Protein AF-A0A3P1W874-F1 (afdb_monomer_lite)

Structure (mmCIF, N/CA/C/O backbone):
data_AF-A0A3P1W874-F1
#
_entry.id   AF-A0A3P1W874-F1
#
loop_
_atom_site.group_PDB
_atom_site.id
_atom_site.type_symbol
_atom_site.label_atom_id
_atom_site.label_alt_id
_atom_site.label_comp_id
_atom_site.label_asym_id
_atom_site.label_entity_id
_atom_site.label_seq_id
_atom_site.pdbx_PDB_ins_code
_atom_site.Cartn_x
_atom_site.Cartn_y
_atom_site.Cartn_z
_atom_site.occupancy
_atom_site.B_iso_or_equiv
_atom_site.auth_seq_id
_atom_site.auth_comp_id
_atom_site.auth_asym_id
_atom_site.auth_atom_id
_atom_site.pdbx_PDB_model_num
ATOM 1 N N . MET A 1 1 ? 9.626 -0.169 -13.310 1.00 85.75 1 MET A N 1
ATOM 2 C CA . MET A 1 1 ? 9.805 -0.169 -11.842 1.00 85.75 1 MET A CA 1
ATOM 3 C C . MET A 1 1 ? 9.930 -1.602 -11.342 1.00 85.75 1 MET A C 1
ATOM 5 O O . MET A 1 1 ? 9.262 -2.475 -11.888 1.00 85.75 1 MET A O 1
ATOM 9 N N . LYS A 1 2 ? 10.777 -1.866 -10.336 1.00 94.12 2 LYS A N 1
ATOM 10 C CA . LYS A 1 2 ? 10.843 -3.177 -9.653 1.00 94.12 2 LYS A CA 1
ATOM 11 C C . LYS A 1 2 ? 9.855 -3.223 -8.478 1.00 94.12 2 LYS A C 1
ATOM 13 O O . LYS A 1 2 ? 9.674 -2.201 -7.823 1.00 94.12 2 LYS A O 1
ATOM 18 N N . CYS A 1 3 ? 9.314 -4.398 -8.138 1.00 95.38 3 CYS A N 1
ATOM 19 C CA . CYS A 1 3 ? 8.342 -4.544 -7.040 1.00 95.38 3 CYS A CA 1
ATOM 20 C C . CYS A 1 3 ? 8.853 -3.974 -5.705 1.00 95.38 3 CYS A C 1
ATOM 22 O O . CYS A 1 3 ? 8.131 -3.253 -5.029 1.00 95.38 3 CYS A O 1
ATOM 24 N N . ALA A 1 4 ? 10.119 -4.227 -5.353 1.00 94.81 4 ALA A N 1
ATOM 25 C CA . ALA A 1 4 ? 10.719 -3.695 -4.126 1.00 94.81 4 ALA A CA 1
ATOM 26 C C . ALA A 1 4 ? 10.761 -2.155 -4.099 1.00 94.81 4 ALA A C 1
ATOM 28 O O . ALA A 1 4 ? 10.498 -1.547 -3.067 1.00 94.81 4 ALA A O 1
ATOM 29 N N . GLN A 1 5 ? 11.046 -1.520 -5.243 1.00 94.44 5 GLN A N 1
ATOM 30 C CA . GLN A 1 5 ? 11.031 -0.059 -5.359 1.00 94.44 5 GLN A CA 1
ATOM 31 C C . GLN A 1 5 ? 9.611 0.491 -5.253 1.00 94.44 5 GLN A C 1
ATOM 33 O O . GLN A 1 5 ? 9.409 1.505 -4.596 1.00 94.44 5 GLN A O 1
ATOM 38 N N . TYR A 1 6 ? 8.640 -0.181 -5.877 1.00 95.25 6 TYR A N 1
ATOM 39 C CA . TYR A 1 6 ? 7.232 0.192 -5.782 1.00 95.25 6 TYR A CA 1
ATOM 40 C C . TYR A 1 6 ? 6.745 0.161 -4.333 1.00 95.25 6 TYR A C 1
ATOM 42 O O . TYR A 1 6 ? 6.250 1.170 -3.844 1.00 95.25 6 TYR A O 1
ATOM 50 N N . I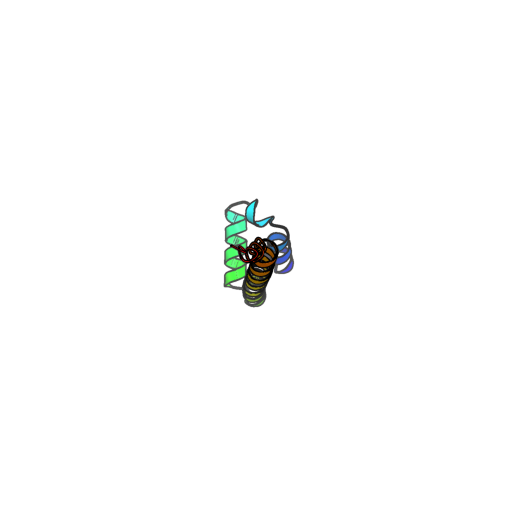LE A 1 7 ? 6.946 -0.968 -3.643 1.00 94.62 7 ILE A N 1
ATOM 51 C CA . ILE A 1 7 ? 6.513 -1.151 -2.252 1.00 94.62 7 ILE A CA 1
ATOM 52 C C . ILE A 1 7 ? 7.169 -0.102 -1.361 1.00 94.62 7 ILE A C 1
ATOM 54 O O . ILE A 1 7 ? 6.463 0.602 -0.654 1.00 94.62 7 ILE A O 1
ATOM 58 N N . PHE A 1 8 ? 8.491 0.074 -1.454 1.00 94.69 8 PHE A N 1
ATOM 59 C CA . PHE A 1 8 ? 9.191 1.071 -0.648 1.00 94.69 8 PHE A CA 1
ATOM 60 C C . PHE A 1 8 ? 8.640 2.484 -0.868 1.00 94.69 8 PHE A C 1
ATOM 62 O O . PHE A 1 8 ? 8.362 3.188 0.099 1.00 94.69 8 PHE A O 1
ATOM 69 N N . LYS A 1 9 ? 8.453 2.908 -2.125 1.00 93.56 9 LYS A N 1
ATOM 70 C CA . LYS A 1 9 ? 7.944 4.253 -2.438 1.00 93.56 9 LYS A CA 1
ATOM 71 C C . LYS A 1 9 ? 6.483 4.441 -2.030 1.00 93.56 9 LYS A C 1
ATOM 73 O O . LYS A 1 9 ? 6.105 5.553 -1.669 1.00 93.56 9 LYS A O 1
ATOM 78 N N . LEU A 1 10 ? 5.684 3.377 -2.088 1.00 92.69 10 LEU A N 1
ATOM 79 C CA . LEU A 1 10 ? 4.300 3.367 -1.626 1.00 92.69 10 LEU A CA 1
ATOM 80 C C . LEU A 1 10 ? 4.239 3.530 -0.103 1.00 92.69 10 LEU A C 1
ATOM 82 O O . LEU A 1 10 ? 3.684 4.511 0.375 1.00 92.69 10 LEU A O 1
ATOM 86 N N . THR A 1 11 ? 4.882 2.637 0.652 1.00 92.81 11 THR A N 1
ATOM 87 C CA . THR A 1 11 ? 4.780 2.606 2.122 1.00 92.81 11 THR A CA 1
ATOM 88 C C . THR A 1 11 ? 5.497 3.767 2.809 1.00 92.81 11 THR A C 1
ATOM 90 O O . THR A 1 11 ? 5.183 4.102 3.944 1.00 92.81 11 THR A O 1
ATOM 93 N N . SER A 1 12 ? 6.482 4.385 2.153 1.00 92.62 12 SER A N 1
ATOM 94 C CA . SER A 1 12 ? 7.174 5.576 2.672 1.00 92.62 12 SER A CA 1
ATOM 95 C C . SER A 1 12 ? 6.483 6.897 2.316 1.00 92.62 12 SER A C 1
ATOM 97 O O . SER A 1 12 ? 6.983 7.956 2.691 1.00 92.62 12 SER A O 1
ATOM 99 N N . GLY A 1 13 ? 5.389 6.868 1.545 1.00 90.88 13 GLY A N 1
ATOM 100 C CA . GLY A 1 13 ? 4.717 8.076 1.053 1.00 90.88 13 GLY A CA 1
ATOM 101 C C . GLY A 1 13 ? 5.501 8.851 -0.016 1.00 90.88 13 GLY A C 1
ATOM 102 O O . GLY A 1 13 ? 5.064 9.911 -0.461 1.00 90.88 13 GLY A O 1
ATOM 103 N N . GLN A 1 14 ? 6.642 8.336 -0.488 1.00 93.25 14 GLN A N 1
ATOM 104 C CA . GLN A 1 14 ? 7.457 9.004 -1.510 1.00 93.25 14 GLN A CA 1
ATOM 105 C C . GLN A 1 14 ? 6.737 9.127 -2.858 1.00 93.25 14 GLN A C 1
ATOM 107 O O . GLN A 1 14 ? 7.024 10.056 -3.609 1.00 93.25 14 GLN A O 1
ATOM 112 N N . LEU A 1 15 ? 5.770 8.250 -3.162 1.00 89.94 15 LEU A N 1
ATOM 113 C CA . LEU A 1 15 ? 4.947 8.380 -4.373 1.00 89.94 15 LEU A CA 1
ATOM 114 C C . LEU A 1 15 ? 4.150 9.693 -4.417 1.00 89.94 15 LEU A C 1
ATOM 116 O O . LEU A 1 15 ? 3.962 10.251 -5.500 1.00 89.94 15 LEU A O 1
ATOM 120 N N . GLU A 1 16 ? 3.729 10.229 -3.269 1.00 88.75 16 GLU A N 1
ATOM 121 C CA . GLU A 1 16 ? 3.000 11.501 -3.215 1.00 88.75 16 GLU A CA 1
ATOM 122 C C . GLU A 1 16 ? 3.892 12.706 -3.502 1.00 88.75 16 GLU A C 1
ATOM 124 O O . GLU A 1 16 ? 3.409 13.743 -3.939 1.00 88.75 16 GLU A O 1
ATOM 129 N N . GLN A 1 17 ? 5.203 12.579 -3.330 1.00 90.25 17 GLN A N 1
ATOM 130 C CA . GLN A 1 17 ? 6.168 13.641 -3.632 1.00 90.25 17 GLN A CA 1
ATOM 131 C C . GLN A 1 17 ? 6.904 13.395 -4.957 1.00 90.25 17 GLN A C 1
ATOM 133 O O . GLN A 1 17 ? 7.630 14.261 -5.440 1.00 90.25 17 GLN A O 1
ATOM 138 N N . ALA A 1 18 ? 6.698 12.226 -5.570 1.00 91.75 18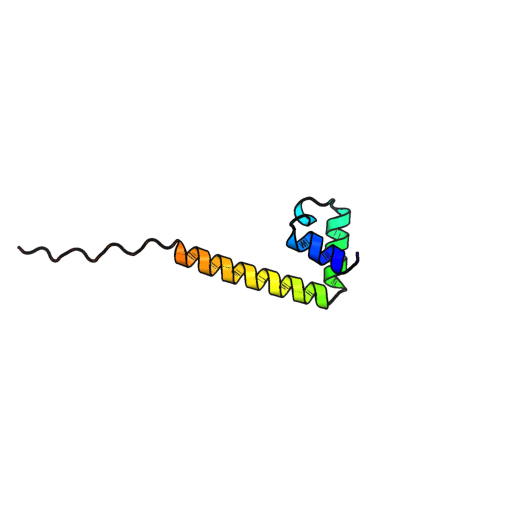 ALA A N 1
ATOM 139 C CA . ALA A 1 18 ? 7.326 11.843 -6.821 1.00 91.75 18 ALA A CA 1
ATOM 140 C C . ALA A 1 18 ? 6.818 12.668 -8.013 1.00 91.75 18 ALA A C 1
ATOM 142 O O . ALA A 1 18 ? 5.692 13.177 -8.032 1.00 91.75 18 ALA A O 1
ATOM 143 N N . SER A 1 19 ? 7.656 12.742 -9.046 1.00 94.69 19 SER A N 1
ATOM 144 C CA . SER A 1 19 ? 7.311 13.368 -10.323 1.00 94.69 19 SER A CA 1
ATOM 145 C C . SER A 1 19 ? 6.119 12.677 -11.005 1.00 94.69 19 SER A C 1
ATOM 147 O O . SER A 1 19 ? 5.836 11.499 -10.776 1.00 94.69 19 SER A O 1
ATOM 149 N N . ALA A 1 20 ? 5.418 13.396 -11.889 1.00 93.06 20 ALA A N 1
ATOM 150 C CA . ALA A 1 20 ? 4.245 12.862 -12.587 1.00 93.06 20 ALA A CA 1
ATOM 151 C C . ALA A 1 20 ? 4.557 11.602 -13.421 1.00 93.06 20 ALA A C 1
ATOM 153 O O . ALA A 1 20 ? 3.764 10.661 -13.436 1.00 93.06 20 ALA A O 1
ATOM 154 N N . SER A 1 21 ? 5.724 11.557 -14.070 1.00 93.88 21 SER A N 1
ATOM 155 C CA . SER A 1 21 ? 6.187 10.391 -14.833 1.00 93.88 21 SER A CA 1
ATOM 156 C C . SER A 1 21 ? 6.399 9.171 -13.940 1.00 93.88 21 SER A C 1
ATOM 158 O O . SER A 1 21 ? 6.011 8.062 -14.294 1.00 93.88 21 SER A O 1
ATOM 160 N N . GLU A 1 22 ? 6.955 9.375 -12.752 1.00 93.38 22 GLU A N 1
ATOM 161 C CA . GLU A 1 22 ? 7.216 8.308 -11.794 1.00 93.38 22 GLU A CA 1
ATOM 162 C C . GLU A 1 22 ? 5.931 7.776 -11.147 1.00 93.38 22 GLU A C 1
ATOM 164 O O . GLU A 1 22 ? 5.770 6.566 -10.979 1.00 93.38 22 GLU A O 1
ATOM 169 N N . ARG A 1 23 ? 4.961 8.657 -10.866 1.00 93.94 23 AR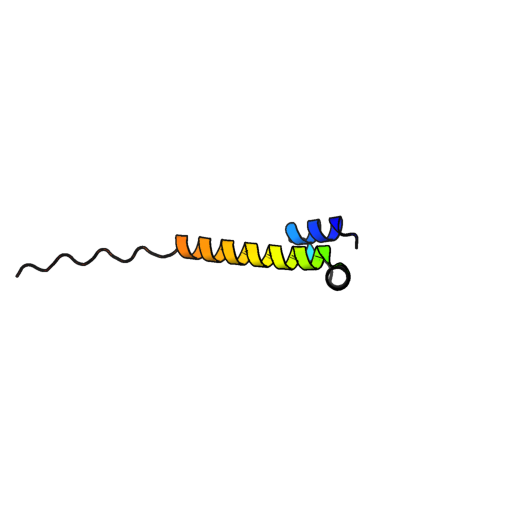G A N 1
ATOM 170 C CA . ARG A 1 23 ? 3.614 8.239 -10.447 1.00 93.94 23 ARG A CA 1
ATOM 171 C C . ARG A 1 23 ? 2.922 7.416 -11.530 1.00 93.94 23 ARG A C 1
ATOM 173 O O . ARG A 1 23 ? 2.288 6.408 -11.223 1.00 93.94 23 ARG A O 1
ATOM 180 N N . MET A 1 24 ? 3.067 7.813 -12.795 1.00 94.25 24 MET A N 1
ATOM 181 C CA . MET A 1 24 ? 2.523 7.061 -13.926 1.00 94.25 24 MET A CA 1
ATOM 182 C C . MET A 1 24 ? 3.199 5.691 -14.064 1.00 94.25 24 MET A C 1
ATOM 184 O O . MET A 1 24 ? 2.513 4.688 -14.250 1.00 94.25 24 MET A O 1
ATOM 188 N N . GLU A 1 25 ? 4.520 5.616 -13.896 1.00 95.12 25 GLU A N 1
ATOM 189 C CA . GLU A 1 25 ? 5.257 4.350 -13.882 1.00 95.12 25 GLU A CA 1
ATOM 190 C C . GLU A 1 25 ? 4.784 3.426 -12.747 1.00 95.12 25 GLU A C 1
ATOM 192 O O . GLU A 1 25 ? 4.571 2.231 -12.967 1.00 95.12 25 GLU A O 1
ATOM 197 N N . ALA A 1 26 ? 4.567 3.968 -11.545 1.00 95.06 26 ALA A N 1
ATOM 198 C CA . ALA A 1 26 ? 4.023 3.230 -10.407 1.00 95.06 26 ALA A CA 1
ATOM 199 C C . ALA A 1 26 ? 2.599 2.712 -10.682 1.00 95.06 26 ALA A C 1
ATOM 201 O O . ALA A 1 26 ? 2.288 1.557 -10.379 1.00 95.06 26 ALA A O 1
ATOM 202 N N . ALA A 1 27 ? 1.745 3.540 -11.291 1.00 94.19 27 ALA A N 1
ATOM 203 C CA . ALA A 1 27 ? 0.387 3.162 -11.676 1.00 94.19 27 ALA A CA 1
ATOM 204 C C . ALA A 1 27 ? 0.390 2.035 -12.720 1.00 94.19 27 ALA A C 1
ATOM 206 O O . ALA A 1 27 ? -0.304 1.033 -12.546 1.00 94.19 27 ALA A O 1
ATOM 207 N N . LEU A 1 28 ? 1.226 2.149 -13.756 1.00 96.00 28 LEU A N 1
ATOM 208 C CA . LEU A 1 28 ? 1.416 1.097 -14.757 1.00 96.00 28 LEU A CA 1
ATOM 209 C C . LEU A 1 28 ? 1.923 -0.197 -14.114 1.00 96.00 28 LEU A C 1
ATOM 211 O O . LEU A 1 28 ? 1.400 -1.271 -14.406 1.00 96.00 28 LEU A O 1
ATOM 215 N N . HIS A 1 29 ? 2.889 -0.105 -13.196 1.00 95.62 29 HIS A N 1
ATOM 216 C CA . HIS A 1 29 ? 3.405 -1.268 -12.477 1.00 95.62 29 HIS A CA 1
ATOM 217 C C . HIS A 1 29 ? 2.306 -1.979 -11.677 1.00 95.62 29 HIS A C 1
ATOM 219 O O . HIS A 1 29 ? 2.172 -3.197 -11.781 1.00 95.62 29 HIS A O 1
ATOM 225 N N . ARG A 1 30 ? 1.472 -1.230 -10.944 1.00 95.00 30 ARG A N 1
ATOM 226 C CA . ARG A 1 30 ? 0.320 -1.776 -10.210 1.00 95.00 30 ARG A CA 1
ATOM 227 C C . ARG A 1 30 ? -0.694 -2.458 -11.135 1.00 95.00 30 ARG A C 1
ATOM 229 O O . ARG A 1 30 ? -1.288 -3.457 -10.741 1.00 95.00 30 ARG A O 1
ATOM 236 N N . LEU A 1 31 ? -0.905 -1.944 -12.348 1.00 95.00 31 LEU A N 1
ATOM 237 C CA . LEU A 1 31 ? -1.844 -2.540 -13.306 1.00 95.00 31 LEU A CA 1
ATOM 238 C C . LEU A 1 31 ? -1.368 -3.903 -13.825 1.00 95.00 31 LEU A C 1
ATOM 240 O O . LEU A 1 31 ? -2.181 -4.817 -13.959 1.00 95.00 31 LEU A O 1
ATOM 244 N N . VAL A 1 32 ? -0.068 -4.051 -14.093 1.00 96.00 32 VAL A N 1
ATOM 245 C CA . VAL A 1 32 ? 0.492 -5.277 -14.695 1.00 96.00 32 VAL A CA 1
ATOM 246 C C . VAL A 1 32 ? 0.970 -6.301 -13.664 1.00 96.00 32 VAL A C 1
ATOM 248 O O . VAL A 1 32 ? 0.984 -7.500 -13.936 1.00 96.00 32 VAL A O 1
ATOM 251 N N . CYS A 1 33 ? 1.362 -5.856 -12.470 1.00 96.88 33 CYS A N 1
ATOM 252 C CA . CYS A 1 33 ? 1.921 -6.706 -11.427 1.00 96.88 33 CYS A CA 1
ATOM 253 C C . CYS A 1 33 ? 0.843 -7.088 -10.409 1.00 96.88 33 CYS A C 1
ATOM 255 O O . CYS A 1 33 ? 0.543 -6.334 -9.482 1.00 96.88 33 CYS A O 1
ATOM 257 N N . ARG A 1 34 ? 0.284 -8.296 -10.553 1.00 96.44 34 ARG A N 1
ATOM 258 C CA . ARG A 1 34 ? -0.738 -8.824 -9.636 1.00 96.44 34 ARG A CA 1
ATOM 259 C C . ARG A 1 34 ? -0.317 -8.789 -8.153 1.00 96.44 34 ARG A C 1
ATOM 261 O O . ARG A 1 34 ? -1.104 -8.273 -7.370 1.00 96.44 34 ARG A O 1
ATOM 268 N N . PRO A 1 35 ? 0.893 -9.227 -7.752 1.00 96.06 35 PRO A N 1
ATOM 269 C CA . PRO A 1 35 ? 1.318 -9.148 -6.352 1.00 96.06 35 PRO A CA 1
ATOM 270 C C . PRO A 1 35 ? 1.273 -7.729 -5.779 1.00 96.06 35 PRO A C 1
ATOM 272 O O . PRO A 1 35 ? 0.811 -7.527 -4.663 1.00 96.06 35 PRO A O 1
ATOM 275 N N . CYS A 1 36 ? 1.715 -6.732 -6.551 1.00 96.12 36 CYS A N 1
ATOM 276 C CA . CYS A 1 36 ? 1.683 -5.338 -6.114 1.00 96.12 36 CYS A CA 1
ATOM 277 C C . CYS A 1 36 ? 0.259 -4.782 -6.076 1.00 96.12 36 CYS A C 1
ATOM 279 O O . CYS A 1 36 ? -0.062 -4.000 -5.189 1.00 96.12 36 CYS A O 1
ATOM 281 N N . ARG A 1 37 ? -0.614 -5.208 -6.994 1.00 95.88 37 ARG A N 1
ATOM 282 C CA . ARG A 1 37 ? -2.034 -4.854 -6.951 1.00 95.88 37 ARG A CA 1
ATOM 283 C C . ARG A 1 37 ? -2.708 -5.379 -5.688 1.00 95.88 37 ARG A C 1
ATOM 285 O O . ARG A 1 37 ? -3.405 -4.613 -5.029 1.00 95.88 37 ARG A O 1
ATOM 292 N N . ASP A 1 38 ? -2.488 -6.653 -5.382 1.00 96.75 38 ASP A N 1
ATOM 293 C CA . ASP A 1 38 ? -3.069 -7.324 -4.220 1.00 96.75 38 ASP A CA 1
ATOM 294 C C . ASP A 1 38 ? -2.502 -6.703 -2.927 1.00 96.75 38 ASP A C 1
ATOM 296 O O . ASP A 1 38 ? -3.258 -6.405 -2.007 1.00 96.75 38 ASP A O 1
ATOM 300 N N . PHE A 1 39 ? -1.201 -6.376 -2.897 1.00 95.12 39 PHE A N 1
ATOM 301 C CA . PHE A 1 39 ? -0.583 -5.616 -1.805 1.00 95.12 39 PHE A CA 1
ATOM 302 C C . PHE A 1 39 ? -1.288 -4.275 -1.569 1.00 95.12 39 PHE A C 1
ATOM 304 O O . PHE A 1 39 ? -1.746 -4.030 -0.463 1.00 95.12 39 PHE A O 1
ATOM 311 N N . THR A 1 40 ? -1.441 -3.431 -2.597 1.00 93.94 40 THR A N 1
ATOM 312 C CA . THR A 1 40 ? -2.081 -2.111 -2.444 1.00 93.94 40 THR A CA 1
ATOM 313 C C . THR A 1 40 ? -3.544 -2.206 -2.017 1.00 93.94 40 THR A C 1
ATOM 315 O O . THR A 1 40 ? -4.033 -1.330 -1.314 1.00 93.94 40 THR A O 1
ATOM 318 N N . GLN A 1 41 ? -4.267 -3.240 -2.457 1.00 95.19 41 GLN A N 1
ATOM 319 C CA . GLN A 1 41 ? -5.643 -3.465 -2.006 1.00 95.19 41 GLN A CA 1
ATOM 320 C C . GLN A 1 41 ? -5.691 -3.829 -0.520 1.00 95.19 41 GLN A C 1
ATOM 322 O O . GLN A 1 41 ? -6.513 -3.282 0.211 1.00 95.19 41 GLN A O 1
ATOM 327 N N . ASN A 1 42 ? -4.797 -4.713 -0.075 1.00 95.56 42 ASN A N 1
ATOM 328 C CA . ASN A 1 42 ? -4.723 -5.130 1.322 1.00 95.56 42 ASN A CA 1
ATOM 329 C C . ASN A 1 42 ? -4.268 -3.987 2.235 1.00 95.56 42 ASN A C 1
ATOM 331 O O . ASN A 1 42 ? -4.846 -3.798 3.298 1.00 95.56 42 ASN A O 1
ATOM 335 N N . ASP A 1 43 ? -3.273 -3.216 1.805 1.00 93.75 43 ASP A N 1
ATOM 336 C CA . ASP A 1 43 ? -2.741 -2.056 2.527 1.00 93.75 43 ASP A CA 1
ATOM 337 C C . ASP A 1 43 ? -3.842 -1.010 2.775 1.00 93.75 43 ASP A C 1
ATOM 339 O O . ASP A 1 43 ? -4.128 -0.663 3.917 1.00 93.75 43 ASP A O 1
ATOM 343 N N . ALA A 1 44 ? -4.595 -0.647 1.730 1.00 92.38 44 ALA A N 1
ATOM 344 C CA . ALA A 1 44 ? -5.731 0.269 1.852 1.00 92.38 44 ALA A CA 1
ATOM 345 C C . ALA A 1 44 ? -6.855 -0.271 2.760 1.00 92.38 44 ALA A C 1
ATOM 347 O O . ALA A 1 44 ? -7.520 0.495 3.458 1.00 92.38 44 ALA A O 1
ATOM 348 N N . ALA A 1 45 ? -7.089 -1.588 2.757 1.00 96.69 45 ALA A N 1
ATOM 349 C CA . ALA A 1 45 ? -8.062 -2.206 3.655 1.00 96.69 45 ALA A CA 1
ATOM 350 C C . ALA A 1 45 ? -7.600 -2.150 5.121 1.00 96.69 45 ALA A C 1
ATOM 352 O O . ALA A 1 45 ? -8.415 -1.899 6.008 1.00 96.69 45 ALA A O 1
ATOM 353 N N . LEU A 1 46 ? -6.304 -2.355 5.378 1.00 96.00 46 LEU A N 1
ATOM 354 C CA . LEU A 1 46 ? -5.723 -2.240 6.715 1.00 96.00 46 LEU A CA 1
ATOM 355 C C . LEU A 1 46 ? -5.803 -0.805 7.236 1.00 96.00 46 LEU A C 1
ATOM 357 O O . LEU A 1 46 ? -6.231 -0.610 8.373 1.00 96.00 46 LEU A O 1
ATOM 361 N N . ASP A 1 47 ? -5.481 0.186 6.406 1.00 93.88 47 ASP A N 1
ATOM 362 C CA . ASP A 1 47 ? -5.614 1.600 6.769 1.00 93.88 47 ASP A CA 1
ATOM 363 C C . ASP A 1 47 ? -7.054 1.949 7.158 1.00 93.88 47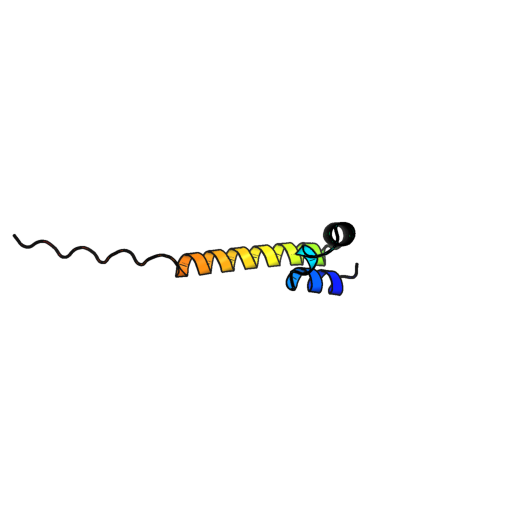 ASP A C 1
ATOM 365 O O . ASP A 1 47 ? -7.287 2.530 8.218 1.00 93.88 47 ASP A O 1
ATOM 369 N N . ALA A 1 48 ? -8.039 1.504 6.372 1.00 95.44 48 ALA A N 1
ATOM 370 C CA . ALA A 1 48 ? -9.450 1.728 6.683 1.00 95.44 48 ALA A CA 1
ATOM 371 C C . ALA A 1 48 ? -9.871 1.101 8.027 1.00 95.44 48 ALA A C 1
ATOM 373 O O . ALA A 1 48 ? -10.619 1.714 8.792 1.00 95.44 48 ALA A O 1
ATOM 374 N N . ILE A 1 49 ? -9.383 -0.106 8.342 1.00 96.44 49 ILE A N 1
ATOM 375 C CA . ILE A 1 49 ? -9.643 -0.766 9.631 1.00 96.44 49 ILE A CA 1
ATOM 376 C C . ILE A 1 49 ? -9.019 0.035 10.779 1.00 96.44 49 ILE A C 1
ATOM 378 O O . ILE A 1 49 ? -9.671 0.265 11.801 1.00 96.44 49 ILE A O 1
ATOM 382 N N . LEU A 1 50 ? -7.769 0.473 10.618 1.00 96.00 50 LEU A N 1
ATOM 383 C CA . LEU A 1 50 ? -7.062 1.250 11.632 1.00 96.00 50 LEU A CA 1
ATOM 384 C C . LEU A 1 50 ? -7.723 2.607 11.864 1.00 96.00 50 LEU A C 1
ATOM 386 O O . LEU A 1 50 ? -7.850 3.032 13.011 1.00 96.00 50 LEU A O 1
ATOM 390 N N . ASP A 1 51 ? -8.183 3.273 10.812 1.00 95.19 51 ASP A N 1
ATOM 391 C CA . ASP A 1 51 ? -8.869 4.556 10.926 1.00 95.19 51 ASP A CA 1
ATOM 392 C C . ASP A 1 51 ? -10.250 4.415 11.566 1.00 95.19 51 ASP A C 1
ATOM 394 O O . ASP A 1 51 ? -10.609 5.222 12.429 1.00 95.19 51 ASP A O 1
ATOM 398 N N . ALA A 1 52 ? -10.996 3.351 11.252 1.00 94.44 52 ALA A N 1
ATOM 399 C CA . ALA A 1 52 ? -12.242 3.038 11.948 1.00 94.44 52 ALA A CA 1
ATOM 400 C C . ALA A 1 52 ? -12.001 2.791 13.446 1.00 94.44 52 ALA A C 1
ATOM 402 O O . ALA A 1 52 ? -12.743 3.298 14.289 1.00 94.44 52 ALA A O 1
ATOM 403 N N . TYR A 1 53 ? -10.933 2.069 13.790 1.00 95.00 53 TYR A N 1
ATOM 404 C CA . TYR A 1 53 ? -10.561 1.816 15.178 1.00 95.00 53 TYR A CA 1
ATOM 405 C C . TYR A 1 53 ? -10.153 3.099 15.919 1.00 95.00 53 TYR A C 1
ATOM 407 O O . TYR A 1 53 ? -10.662 3.374 17.006 1.00 95.00 53 TYR A O 1
ATOM 415 N N . LYS A 1 54 ? -9.304 3.944 15.318 1.00 93.56 54 LYS A N 1
ATOM 416 C CA . LYS A 1 54 ? -8.959 5.266 15.874 1.00 93.56 54 LYS A CA 1
ATOM 417 C C . LYS A 1 54 ? -10.206 6.124 16.091 1.00 93.56 54 LYS A C 1
ATOM 419 O O . LYS A 1 54 ? -10.339 6.748 17.141 1.00 93.56 54 LYS A O 1
ATOM 424 N N . SER A 1 55 ? -11.130 6.117 15.131 1.00 90.75 55 SER A N 1
ATOM 425 C CA . SER A 1 55 ? -12.387 6.866 15.218 1.00 90.75 55 SER A CA 1
ATOM 426 C C . SER A 1 55 ? -13.239 6.413 16.402 1.00 90.75 55 SER A C 1
ATOM 428 O O . SER A 1 55 ? -13.821 7.251 17.082 1.00 90.75 55 SER A O 1
ATOM 430 N N . GLN A 1 56 ? -13.281 5.107 16.694 1.00 90.19 56 GLN A N 1
ATOM 431 C CA . GLN A 1 56 ? -13.974 4.574 17.873 1.00 90.19 56 GLN A CA 1
ATOM 432 C C . GLN A 1 56 ? -13.328 5.042 19.180 1.00 90.19 56 GLN A C 1
ATOM 434 O O . GLN A 1 56 ? -14.039 5.441 20.098 1.00 90.19 56 GLN A O 1
ATOM 439 N N . LEU A 1 57 ? -11.993 5.051 19.260 1.00 89.50 57 LEU A N 1
ATOM 440 C CA . LEU A 1 57 ? -11.277 5.533 20.449 1.00 89.50 57 LEU A CA 1
ATOM 441 C C . LEU A 1 57 ? -11.497 7.028 20.716 1.00 89.50 57 LEU A C 1
ATOM 443 O O . LEU A 1 57 ? -11.415 7.467 21.860 1.00 89.50 57 LEU A O 1
ATOM 447 N N . GLN A 1 58 ? -11.762 7.808 19.670 1.00 87.56 58 GLN A N 1
ATOM 448 C CA . GLN A 1 58 ? -12.020 9.244 19.765 1.00 87.56 58 GLN A CA 1
ATOM 449 C C . GLN A 1 58 ? -13.489 9.583 20.051 1.00 87.56 58 GLN A C 1
ATOM 451 O O . GLN A 1 58 ? -13.807 10.764 20.207 1.00 87.56 58 GLN A O 1
ATOM 456 N N . GLN A 1 59 ? -14.390 8.595 20.131 1.00 81.50 59 GLN A N 1
ATOM 457 C CA . GLN A 1 59 ? -15.787 8.869 20.452 1.00 81.50 59 GLN A CA 1
ATOM 458 C C . GLN A 1 59 ? -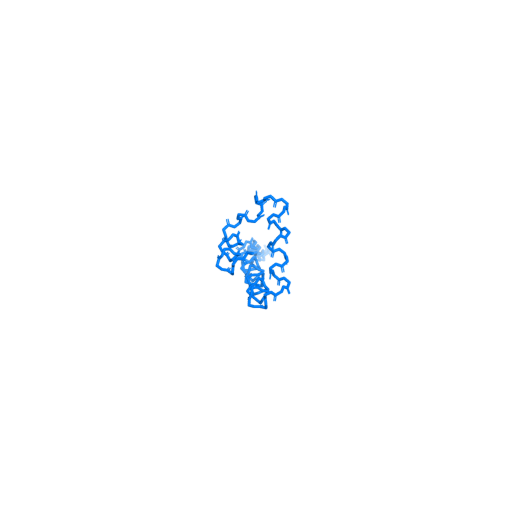15.903 9.398 21.889 1.00 81.50 59 GLN A C 1
ATOM 460 O O . GLN A 1 59 ? -15.476 8.719 22.830 1.00 81.50 59 GLN A O 1
ATOM 465 N N . PRO A 1 60 ? -16.494 10.592 22.086 1.00 74.50 60 PRO A N 1
ATOM 466 C CA . PRO A 1 60 ? -16.785 11.096 23.417 1.00 74.50 60 PRO A CA 1
ATOM 467 C C . PRO A 1 60 ? -17.651 10.080 24.158 1.00 74.50 60 PRO A C 1
ATOM 469 O O . PRO A 1 60 ? -18.672 9.632 23.632 1.00 74.50 60 PRO A O 1
ATOM 472 N N . GLN A 1 61 ? -17.250 9.711 25.376 1.00 70.56 61 GLN A N 1
ATOM 473 C CA . GLN A 1 61 ? -18.104 8.898 26.236 1.00 70.56 61 GLN A CA 1
ATOM 474 C C . GLN A 1 61 ? -19.449 9.621 26.411 1.00 70.56 61 GLN A C 1
ATOM 476 O O . GLN A 1 61 ? -19.447 10.829 26.681 1.00 70.56 61 GLN A O 1
ATOM 481 N N . PRO A 1 62 ? -20.589 8.925 26.238 1.00 71.56 62 PRO A N 1
ATOM 482 C CA . PRO A 1 62 ? -21.888 9.537 26.455 1.00 71.56 62 PRO A CA 1
ATOM 483 C C . PRO A 1 62 ? -21.945 10.097 27.883 1.00 71.56 62 PRO A C 1
ATOM 485 O O . PRO A 1 62 ? -21.413 9.466 28.804 1.00 71.56 62 PRO A O 1
ATOM 488 N N . PRO A 1 63 ? -22.545 11.287 28.080 1.00 72.56 63 PRO A N 1
ATOM 489 C CA . PRO A 1 63 ? -22.643 11.873 29.405 1.00 72.56 63 PRO A CA 1
ATOM 490 C C . PRO A 1 63 ? -23.347 10.881 30.342 1.00 72.56 63 PRO A C 1
ATOM 492 O O . PRO A 1 63 ? -24.297 10.214 29.915 1.00 72.56 63 PRO A O 1
ATOM 495 N N . PRO A 1 64 ? -22.884 10.746 31.598 1.00 75.69 64 PRO A N 1
ATOM 496 C CA . PRO A 1 64 ? -23.520 9.849 32.550 1.00 75.69 64 PRO A CA 1
ATOM 497 C C . PRO A 1 64 ? -25.006 10.214 32.690 1.00 75.69 64 PRO A C 1
ATOM 499 O O . PRO A 1 64 ? -25.344 11.401 32.627 1.00 75.69 64 PRO A O 1
ATOM 502 N N . PRO A 1 65 ? -25.901 9.222 32.860 1.00 76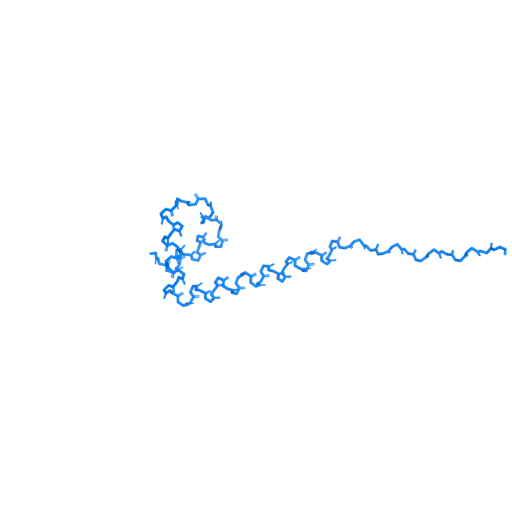.50 65 PRO A N 1
ATOM 503 C CA . PRO A 1 65 ? -27.327 9.481 32.985 1.00 76.50 65 PRO A CA 1
ATOM 504 C C . PRO A 1 65 ? -27.571 10.445 34.148 1.00 76.50 65 PRO A C 1
ATOM 506 O O . PRO A 1 65 ? -27.085 10.228 35.260 1.00 76.50 65 PRO A O 1
ATOM 509 N N . SER A 1 66 ? -28.302 11.525 33.867 1.00 72.25 66 SER A N 1
ATOM 510 C CA . SER A 1 66 ? -28.691 12.537 34.845 1.00 72.25 66 SER A CA 1
ATOM 511 C C . SER A 1 66 ? -29.329 11.852 36.053 1.00 72.25 66 SER A C 1
ATOM 513 O O . SER A 1 66 ? -30.282 11.086 35.895 1.00 72.25 66 SER A O 1
ATOM 515 N N . ALA A 1 67 ? -28.793 12.100 37.250 1.00 67.75 67 ALA A N 1
ATOM 516 C CA . ALA A 1 67 ? -29.364 11.573 38.484 1.00 67.75 67 ALA A CA 1
ATOM 517 C C . ALA A 1 67 ? -30.854 11.963 38.580 1.00 67.75 67 ALA A C 1
ATOM 519 O O . ALA A 1 67 ? -31.203 13.086 38.205 1.00 67.75 67 ALA A O 1
ATOM 520 N N . PRO A 1 68 ? -31.737 11.065 39.055 1.00 67.69 68 PRO A N 1
ATOM 521 C CA . PRO A 1 68 ? -33.158 11.363 39.147 1.00 67.69 68 PRO A CA 1
ATOM 522 C C . PRO A 1 68 ? -33.365 12.549 40.091 1.00 67.69 68 PRO A C 1
ATOM 524 O O . PRO A 1 68 ? -32.957 12.499 41.255 1.00 67.69 68 PRO A O 1
ATOM 527 N N . SER A 1 69 ? -33.995 13.609 39.582 1.00 63.97 69 SER A N 1
ATOM 528 C CA . SER A 1 69 ? -34.477 14.725 40.391 1.00 63.97 69 SER A CA 1
ATOM 529 C C . SER A 1 69 ? -35.439 14.172 41.440 1.00 63.97 69 SER A C 1
ATOM 531 O O . SER A 1 69 ? -36.515 13.683 41.102 1.00 63.97 69 SER A O 1
ATOM 533 N N . ARG A 1 70 ? -35.029 14.187 42.710 1.00 62.25 70 ARG A N 1
ATOM 534 C CA . ARG A 1 70 ? -35.949 13.994 43.832 1.00 62.25 70 ARG A CA 1
ATOM 535 C C . ARG A 1 70 ? -36.625 15.334 44.100 1.00 62.25 70 ARG A C 1
ATOM 537 O O . ARG A 1 70 ? -35.964 16.244 44.598 1.00 62.25 70 ARG A O 1
ATOM 544 N N . GLU A 1 71 ? -37.892 15.429 43.713 1.00 61.06 71 GLU A N 1
ATOM 545 C CA . GLU A 1 71 ? -38.853 16.404 44.248 1.00 61.06 71 GLU A CA 1
ATOM 546 C C . GLU A 1 71 ? -39.354 15.963 45.631 1.00 61.06 71 GLU A C 1
ATOM 548 O O . GLU A 1 71 ? -39.432 14.731 45.868 1.00 61.06 71 GLU A O 1
#

Foldseek 3Di:
DDLVVLVVCVVVVVLVVDDPVVVVVSVVCLVVPPVNVVVVVVVVVVVVVVVVVVVVVPDPDPPPPDDDDDD

Sequence (71 aa):
MKCAQYIFKLTSGQLEQASASERMEAALHRLVCRPCRDFTQNDAALDAILDAYKSQLQQPQPPPPSAPSRE

Secondary structure (DSSP, 8-state):
--HHHHHHHHHTTHHHHS-HHHHHHHHHHHHH-HHHHHHHHHHHHHHHHHHHHHHHHTSPPPPPPPPP---

pLDDT: mean 89.62, std 9.57, range [61.06, 96.88]

Radius of gyration: 21.72 Å; chains: 1; bounding box: 50×26×59 Å